Protein AF-A0AAE2EJZ8-F1 (afdb_monomer_lite)

Sequence (70 aa):
MNDLWKFGKGWLFGYTEDKELIRRVKRYKKDWVIVADYFKNDRLVGIQFKIPIEQRRAAERMFDVRVSSF

Secondary structure (DSSP, 8-state):
-EEEEE-STTEEEEEE--HHHHHHHHHH-TT-EEEEEEEETTEEEEEEEEEEGGGHHHHHHHHTSPPP--

Structure (mmCIF, N/CA/C/O backbone):
data_AF-A0AAE2EJZ8-F1
#
_entry.id   AF-A0AAE2EJZ8-F1
#
loop_
_atom_site.group_PDB
_atom_site.id
_atom_site.type_symbol
_atom_site.label_atom_id
_atom_site.label_alt_id
_atom_site.label_comp_id
_atom_site.label_asym_id
_atom_site.label_entity_id
_atom_site.label_seq_id
_atom_site.pdbx_PDB_ins_code
_atom_site.Cartn_x
_atom_site.Cartn_y
_atom_site.Cartn_z
_atom_site.occupancy
_atom_site.B_iso_or_equiv
_atom_site.auth_seq_id
_atom_site.auth_comp_id
_atom_site.auth_asym_id
_atom_site.auth_atom_id
_atom_site.pdbx_PDB_model_num
ATOM 1 N N . MET A 1 1 ? 10.725 3.353 -5.373 1.00 92.19 1 MET A N 1
ATOM 2 C CA . MET A 1 1 ? 9.866 4.524 -5.083 1.00 92.19 1 MET A CA 1
ATOM 3 C C . MET A 1 1 ? 8.740 4.122 -4.136 1.00 92.19 1 MET A C 1
ATOM 5 O O . MET A 1 1 ? 8.307 2.978 -4.218 1.00 92.19 1 MET A O 1
ATOM 9 N N . ASN A 1 2 ? 8.304 5.027 -3.252 1.00 97.00 2 ASN A N 1
ATOM 10 C CA . ASN A 1 2 ? 7.164 4.837 -2.349 1.00 97.00 2 ASN A CA 1
ATOM 11 C C . ASN A 1 2 ? 6.164 5.974 -2.562 1.00 97.00 2 ASN A C 1
ATOM 13 O O . ASN A 1 2 ? 6.586 7.120 -2.693 1.00 97.00 2 ASN A O 1
ATOM 17 N N . ASP A 1 3 ? 4.872 5.668 -2.568 1.00 97.44 3 ASP A N 1
ATOM 18 C CA . ASP A 1 3 ? 3.826 6.688 -2.659 1.00 97.44 3 ASP A CA 1
ATOM 19 C C . ASP A 1 3 ? 2.552 6.229 -1.938 1.00 97.44 3 ASP A C 1
ATOM 21 O O . ASP A 1 3 ? 2.290 5.028 -1.819 1.00 97.44 3 ASP A O 1
ATOM 25 N N . LEU A 1 4 ? 1.778 7.191 -1.438 1.00 97.81 4 LEU A N 1
ATOM 26 C CA . LEU A 1 4 ? 0.504 6.990 -0.761 1.00 97.81 4 LEU A CA 1
ATOM 27 C C . LEU A 1 4 ? -0.524 7.998 -1.277 1.00 97.81 4 LEU A C 1
ATOM 29 O O . LEU A 1 4 ? -0.308 9.204 -1.199 1.00 97.81 4 LEU A O 1
ATOM 33 N N . TRP A 1 5 ? -1.699 7.536 -1.696 1.00 97.25 5 TRP A N 1
ATOM 34 C CA . TRP A 1 5 ? -2.796 8.422 -2.100 1.00 97.25 5 TRP A CA 1
ATOM 35 C C . TRP A 1 5 ? -4.154 7.872 -1.670 1.00 97.25 5 TRP A C 1
ATOM 37 O O . TRP A 1 5 ? -4.308 6.688 -1.363 1.00 97.25 5 TRP A O 1
ATOM 47 N N . LYS A 1 6 ? -5.159 8.748 -1.592 1.00 95.12 6 LYS A N 1
ATOM 48 C CA . LYS A 1 6 ? -6.528 8.341 -1.252 1.00 95.12 6 LYS A CA 1
ATOM 49 C C . LYS A 1 6 ? -7.163 7.576 -2.406 1.00 95.12 6 LYS A C 1
ATOM 51 O O . LYS A 1 6 ? -7.024 7.959 -3.562 1.00 95.12 6 LYS A O 1
ATOM 56 N N . PHE A 1 7 ? -7.925 6.539 -2.074 1.00 92.25 7 PHE A N 1
ATOM 57 C CA . PHE A 1 7 ? -8.715 5.791 -3.042 1.00 92.25 7 PHE A CA 1
ATOM 58 C C . PHE A 1 7 ? -10.147 5.620 -2.532 1.00 92.25 7 PHE A C 1
ATOM 60 O O . PHE A 1 7 ? -10.437 4.748 -1.719 1.00 92.25 7 PHE A O 1
ATOM 67 N N . GLY A 1 8 ? -11.064 6.460 -3.009 1.00 88.56 8 GLY A N 1
ATOM 68 C CA . GLY A 1 8 ? -12.470 6.400 -2.607 1.00 88.56 8 GLY A CA 1
ATOM 69 C C . GLY A 1 8 ? -12.701 6.577 -1.098 1.00 88.56 8 GLY A C 1
ATOM 70 O O . GLY A 1 8 ? -11.842 7.041 -0.344 1.00 88.56 8 GLY A O 1
ATOM 71 N N . LYS A 1 9 ? -13.910 6.232 -0.644 1.00 92.00 9 LYS A N 1
ATOM 72 C CA . LYS A 1 9 ? -14.301 6.382 0.763 1.00 92.00 9 LYS A CA 1
ATOM 73 C C . LYS A 1 9 ? -13.712 5.247 1.602 1.00 92.00 9 LYS A C 1
ATOM 75 O O . LYS A 1 9 ? -14.034 4.085 1.376 1.00 92.00 9 LYS A O 1
ATOM 80 N N . GLY A 1 10 ? -12.894 5.600 2.593 1.00 94.25 10 GLY A N 1
ATOM 81 C CA . GLY A 1 10 ? -12.381 4.655 3.591 1.00 94.25 10 GLY A CA 1
ATOM 82 C C . GLY A 1 10 ? -11.067 3.957 3.235 1.00 94.25 10 GLY A C 1
ATOM 83 O O . GLY A 1 10 ? -10.607 3.138 4.024 1.00 94.25 10 GLY A O 1
ATOM 84 N N . TRP A 1 11 ? -10.432 4.277 2.101 1.00 96.75 11 TRP A N 1
ATOM 85 C CA . TRP A 1 11 ? -9.221 3.571 1.670 1.00 96.75 11 TRP A CA 1
ATOM 86 C C . TRP A 1 11 ? -8.097 4.494 1.197 1.00 96.75 11 TRP A C 1
ATOM 88 O O . TRP A 1 11 ? -8.303 5.615 0.727 1.00 96.75 11 TRP A O 1
ATOM 98 N N . LEU A 1 12 ? -6.885 3.964 1.311 1.00 96.94 12 LEU A N 1
ATOM 99 C CA . LEU A 1 12 ? -5.657 4.466 0.721 1.00 96.94 12 LEU A CA 1
ATOM 100 C C . LEU A 1 12 ? -5.089 3.408 -0.220 1.00 96.94 12 LEU A C 1
ATOM 102 O O . LEU A 1 12 ? -5.258 2.205 0.004 1.00 96.94 12 LEU A O 1
ATOM 106 N N . PHE A 1 13 ? -4.349 3.865 -1.218 1.00 97.81 13 PHE A N 1
ATOM 107 C CA . PHE A 1 13 ? -3.376 3.042 -1.910 1.00 97.81 13 PHE A CA 1
ATOM 108 C C . PHE A 1 13 ? -1.970 3.390 -1.457 1.00 97.81 13 PHE A C 1
ATOM 110 O O . PHE A 1 13 ? -1.670 4.550 -1.186 1.00 97.81 13 PHE A O 1
ATOM 117 N N . GLY A 1 14 ? -1.139 2.354 -1.353 1.00 97.81 14 GLY A N 1
ATOM 118 C CA . GLY A 1 14 ? 0.291 2.475 -1.127 1.00 97.81 14 GLY A CA 1
ATOM 119 C C . GLY A 1 14 ? 1.066 1.680 -2.155 1.00 97.81 14 GLY A C 1
ATOM 120 O O . GLY A 1 14 ? 0.959 0.45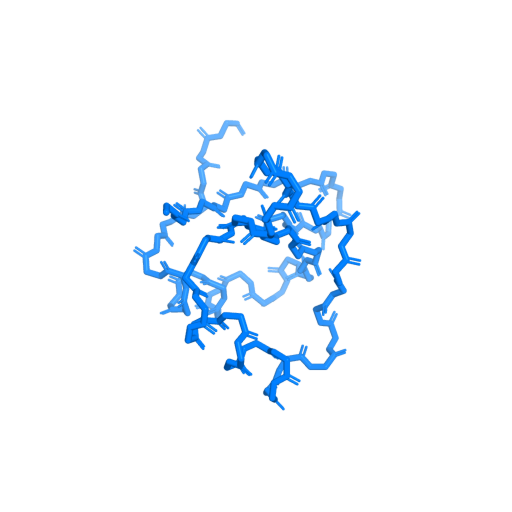5 -2.189 1.00 97.81 14 GLY A O 1
ATOM 121 N N . TYR A 1 15 ? 1.845 2.377 -2.973 1.00 98.19 15 TYR A N 1
ATOM 122 C CA . TYR A 1 15 ? 2.751 1.785 -3.950 1.00 98.19 15 TYR A CA 1
ATOM 123 C C . TYR A 1 15 ? 4.168 1.735 -3.392 1.00 98.19 15 TYR A C 1
ATOM 125 O O . TYR A 1 15 ? 4.642 2.708 -2.804 1.00 98.19 15 TYR A O 1
ATOM 133 N N . THR A 1 16 ? 4.852 0.608 -3.574 1.00 98.12 16 THR A N 1
ATOM 134 C CA . THR A 1 16 ? 6.264 0.490 -3.216 1.00 98.12 16 THR A CA 1
ATOM 135 C C . THR A 1 16 ? 7.018 -0.467 -4.130 1.00 98.12 16 THR A C 1
ATOM 137 O O . THR A 1 16 ? 6.509 -1.511 -4.539 1.00 98.12 16 THR A O 1
ATOM 140 N N . GLU A 1 17 ? 8.270 -0.118 -4.401 1.00 97.62 17 GLU A N 1
ATOM 141 C CA . GLU A 1 17 ? 9.269 -0.980 -5.051 1.00 97.62 17 GLU A CA 1
ATOM 142 C C . GLU A 1 17 ? 10.267 -1.569 -4.039 1.00 97.62 17 GLU A C 1
ATOM 144 O O . GLU A 1 17 ? 11.134 -2.375 -4.388 1.00 97.62 17 GLU A O 1
ATOM 149 N N . ASP A 1 18 ? 10.170 -1.162 -2.770 1.00 97.06 18 ASP A N 1
ATOM 150 C CA . ASP A 1 18 ? 11.058 -1.610 -1.705 1.00 97.06 18 ASP A CA 1
ATOM 151 C C . ASP A 1 18 ? 10.659 -3.016 -1.235 1.00 97.06 18 ASP A C 1
ATOM 153 O O . ASP A 1 18 ? 9.621 -3.247 -0.605 1.00 97.06 18 ASP A O 1
ATOM 157 N N . LYS A 1 19 ? 11.535 -3.982 -1.521 1.00 94.94 19 LYS A N 1
ATOM 158 C CA . LYS A 1 19 ? 11.346 -5.391 -1.166 1.00 94.94 19 LYS A CA 1
ATOM 159 C C . LYS A 1 19 ? 11.297 -5.625 0.343 1.00 94.94 19 LYS A C 1
ATOM 161 O O . LYS A 1 19 ? 10.581 -6.530 0.776 1.00 94.94 19 LYS A O 1
ATOM 166 N N . GLU A 1 20 ? 12.020 -4.844 1.140 1.00 96.44 20 GLU A N 1
ATOM 167 C CA . GLU A 1 20 ? 11.984 -4.960 2.600 1.00 96.44 20 GLU A CA 1
ATOM 168 C C . GLU A 1 20 ? 10.668 -4.423 3.152 1.00 96.44 20 GLU A C 1
ATOM 170 O O . GLU A 1 20 ? 10.031 -5.082 3.981 1.00 96.44 20 GLU A O 1
ATOM 175 N N . LEU A 1 21 ? 10.186 -3.296 2.622 1.00 97.38 21 LEU A N 1
ATOM 176 C CA . LEU A 1 21 ? 8.858 -2.790 2.957 1.00 97.38 21 LEU A CA 1
ATOM 177 C C . LEU A 1 21 ? 7.766 -3.804 2.594 1.00 97.38 21 LEU A C 1
ATOM 179 O O . LEU A 1 21 ? 6.928 -4.119 3.441 1.00 97.38 21 LEU A O 1
ATOM 183 N N . ILE A 1 22 ? 7.8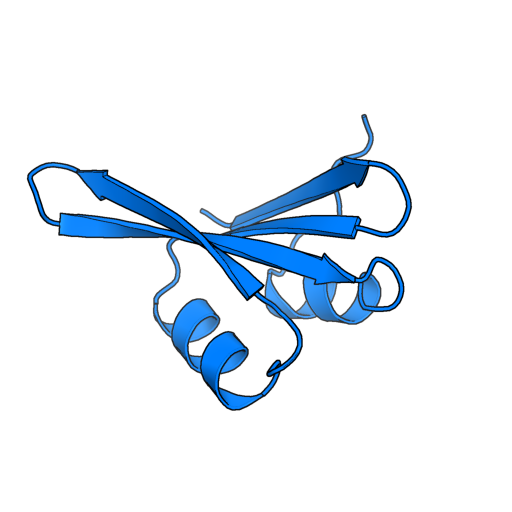16 -4.391 1.395 1.00 96.12 22 ILE A N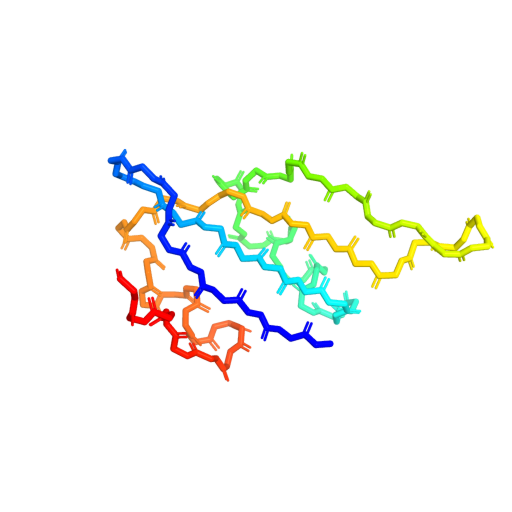 1
ATOM 184 C CA . ILE A 1 22 ? 6.887 -5.448 0.965 1.00 96.12 22 ILE A CA 1
ATOM 185 C C . ILE A 1 22 ? 6.884 -6.616 1.960 1.00 96.12 22 ILE A C 1
ATOM 187 O O . ILE A 1 22 ? 5.819 -7.053 2.408 1.00 96.12 22 ILE A O 1
ATOM 191 N N . ARG A 1 23 ? 8.063 -7.130 2.336 1.00 96.06 23 ARG A N 1
ATOM 192 C CA . ARG A 1 23 ? 8.191 -8.231 3.308 1.00 96.06 23 ARG A CA 1
ATOM 193 C C . ARG A 1 23 ? 7.625 -7.845 4.671 1.00 96.06 23 ARG A C 1
ATOM 195 O O . ARG A 1 23 ? 6.919 -8.643 5.290 1.00 96.06 23 ARG A O 1
ATOM 202 N N . ARG A 1 24 ? 7.901 -6.626 5.133 1.00 96.94 24 ARG A N 1
ATOM 203 C CA . ARG A 1 24 ? 7.430 -6.099 6.417 1.00 96.94 24 ARG A CA 1
ATOM 204 C C . ARG A 1 24 ? 5.908 -5.942 6.447 1.00 96.94 24 ARG A C 1
ATOM 206 O O . ARG A 1 24 ? 5.284 -6.360 7.420 1.00 96.94 24 ARG A O 1
ATOM 213 N N . VAL A 1 25 ? 5.303 -5.422 5.377 1.00 96.75 25 VAL A N 1
ATOM 214 C CA . VAL A 1 25 ? 3.839 -5.336 5.222 1.00 96.75 25 VAL A CA 1
ATOM 215 C C . VAL A 1 25 ? 3.226 -6.735 5.241 1.00 96.75 25 VAL A C 1
ATOM 217 O O . VAL A 1 25 ? 2.391 -7.012 6.097 1.00 96.75 25 VAL A O 1
ATOM 220 N N . LYS A 1 26 ? 3.715 -7.666 4.409 1.00 94.12 26 LYS A N 1
ATOM 221 C CA . LYS A 1 26 ? 3.234 -9.063 4.390 1.00 94.12 26 LYS A CA 1
ATOM 222 C C . LYS A 1 26 ? 3.344 -9.752 5.757 1.00 94.12 26 LYS A C 1
ATOM 224 O O . LYS A 1 26 ? 2.512 -10.598 6.098 1.00 94.12 26 LYS A O 1
ATOM 229 N N . ARG A 1 27 ? 4.361 -9.410 6.555 1.00 96.56 27 ARG A N 1
ATOM 230 C CA . ARG A 1 27 ? 4.564 -9.955 7.904 1.00 96.56 27 ARG A CA 1
ATOM 231 C C . ARG A 1 27 ? 3.565 -9.392 8.916 1.00 96.56 27 ARG A C 1
ATOM 233 O O . ARG A 1 27 ? 2.937 -10.184 9.612 1.00 96.56 27 ARG A O 1
ATOM 240 N N . TYR A 1 28 ? 3.413 -8.069 8.987 1.00 96.31 28 TYR A N 1
ATOM 241 C CA . TYR A 1 28 ? 2.734 -7.400 10.107 1.00 96.31 28 TYR A CA 1
ATOM 242 C C . TYR A 1 28 ? 1.353 -6.808 9.788 1.00 96.31 28 TYR A C 1
ATOM 244 O O . TYR A 1 28 ? 0.595 -6.528 10.711 1.00 96.31 28 TYR A O 1
ATOM 252 N N . LYS A 1 29 ? 1.012 -6.588 8.516 1.00 96.12 29 LYS A N 1
ATOM 253 C CA . LYS A 1 29 ? -0.215 -5.900 8.080 1.00 96.12 29 LYS A CA 1
ATOM 254 C C . LYS A 1 29 ? -1.107 -6.838 7.275 1.00 96.12 29 LYS A C 1
ATOM 256 O O . LYS A 1 29 ? -1.191 -6.751 6.057 1.00 96.12 29 LYS A O 1
ATOM 261 N N . LYS A 1 30 ? -1.741 -7.784 7.971 1.00 93.12 30 LYS A N 1
ATOM 262 C CA . LYS A 1 30 ? -2.562 -8.842 7.350 1.00 93.12 30 LYS A CA 1
ATOM 263 C C . LYS A 1 30 ? -3.842 -8.327 6.694 1.00 93.12 30 LYS A C 1
ATOM 265 O O . LYS A 1 30 ? -4.386 -8.999 5.831 1.00 93.12 30 LYS A O 1
ATOM 270 N N . ASP A 1 31 ? -4.294 -7.148 7.094 1.00 93.94 31 ASP A N 1
ATOM 271 C CA . ASP A 1 31 ? -5.474 -6.476 6.564 1.00 93.94 31 ASP A CA 1
ATOM 272 C C . ASP A 1 31 ? -5.165 -5.553 5.371 1.00 93.94 31 ASP A C 1
ATOM 274 O O . ASP A 1 31 ? -6.075 -4.958 4.796 1.00 93.94 31 ASP A O 1
ATOM 278 N N . TRP A 1 32 ? -3.891 -5.426 4.979 1.00 97.50 32 TRP A N 1
ATOM 279 C CA . TRP A 1 32 ? -3.499 -4.677 3.787 1.00 97.50 32 TRP A CA 1
ATOM 280 C C . TRP A 1 32 ? -3.457 -5.628 2.598 1.00 97.50 32 TRP A C 1
ATOM 282 O O . TRP A 1 32 ? -2.660 -6.567 2.553 1.00 97.50 32 TRP A O 1
ATOM 292 N N . VAL A 1 33 ? -4.331 -5.383 1.628 1.00 96.56 33 VAL A N 1
ATOM 293 C CA . VAL A 1 33 ? -4.554 -6.295 0.503 1.00 96.56 33 VAL A CA 1
ATOM 294 C C . VAL A 1 33 ? -3.681 -5.879 -0.672 1.00 96.56 33 VAL A C 1
ATOM 296 O O . VAL A 1 33 ? -3.658 -4.706 -1.029 1.00 96.56 33 VAL A O 1
ATOM 299 N N . ILE A 1 34 ? -2.978 -6.820 -1.300 1.00 97.38 34 ILE A N 1
ATOM 300 C CA . ILE A 1 34 ? -2.282 -6.559 -2.568 1.00 97.38 34 ILE A CA 1
ATOM 301 C C . ILE A 1 34 ? -3.327 -6.473 -3.675 1.00 97.38 34 ILE A C 1
ATOM 303 O O . ILE A 1 34 ? -4.141 -7.381 -3.821 1.00 97.38 34 ILE A O 1
ATOM 307 N N . VAL A 1 35 ? -3.310 -5.381 -4.435 1.00 97.44 35 VAL A N 1
ATOM 308 C CA . VAL A 1 35 ? -4.276 -5.131 -5.518 1.00 97.44 35 VAL A CA 1
ATOM 309 C C . VAL A 1 35 ? -3.633 -5.050 -6.897 1.00 97.44 35 VAL A C 1
ATOM 311 O O . VAL A 1 35 ? -4.347 -5.154 -7.888 1.00 97.44 35 VAL A O 1
ATOM 314 N N . ALA A 1 36 ? -2.311 -4.881 -6.970 1.00 97.38 36 ALA A N 1
ATOM 315 C CA . ALA A 1 36 ? -1.573 -4.935 -8.225 1.00 97.38 36 ALA A CA 1
ATOM 316 C C . ALA A 1 36 ? -0.110 -5.336 -8.002 1.00 97.38 36 ALA A C 1
ATOM 318 O O . ALA A 1 36 ? 0.517 -4.902 -7.030 1.00 97.38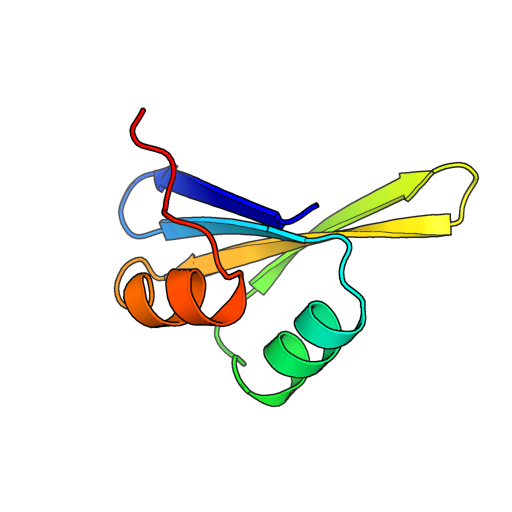 36 ALA A O 1
ATOM 319 N N . ASP A 1 37 ? 0.416 -6.103 -8.955 1.00 97.50 37 ASP A N 1
ATOM 320 C CA . ASP A 1 37 ? 1.834 -6.402 -9.129 1.00 97.50 37 ASP A CA 1
ATOM 321 C C . ASP A 1 37 ? 2.327 -5.704 -10.406 1.00 97.50 37 ASP A C 1
ATOM 323 O O . ASP A 1 37 ? 1.704 -5.809 -11.463 1.00 97.50 37 ASP A O 1
ATOM 327 N N . TYR A 1 38 ? 3.448 -4.990 -10.319 1.00 96.50 38 TYR A N 1
ATOM 328 C CA . TYR A 1 38 ? 4.028 -4.254 -11.443 1.00 96.50 38 TYR A CA 1
ATOM 329 C C . TYR A 1 38 ? 5.263 -4.981 -11.950 1.00 96.50 38 TYR A C 1
ATOM 331 O O . TYR A 1 38 ? 6.201 -5.222 -11.186 1.00 96.50 38 TYR A O 1
ATOM 339 N N . PHE A 1 39 ? 5.290 -5.286 -13.246 1.00 95.94 39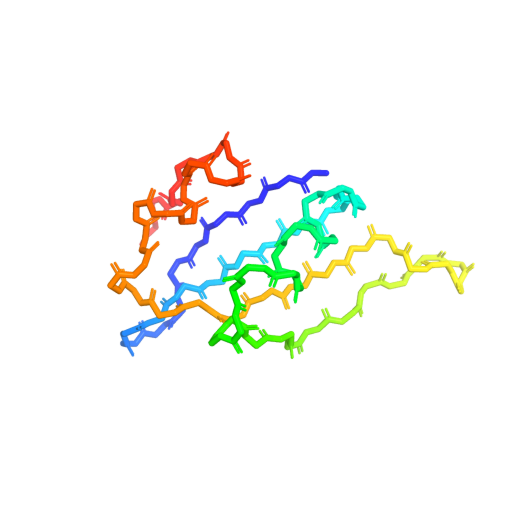 PHE A N 1
ATOM 340 C CA . PHE A 1 39 ? 6.394 -5.986 -13.896 1.00 95.94 39 PHE A CA 1
ATOM 341 C C . PHE A 1 39 ? 7.083 -5.098 -14.932 1.00 95.94 39 PHE A C 1
ATOM 343 O O . PHE A 1 39 ? 6.442 -4.321 -15.636 1.0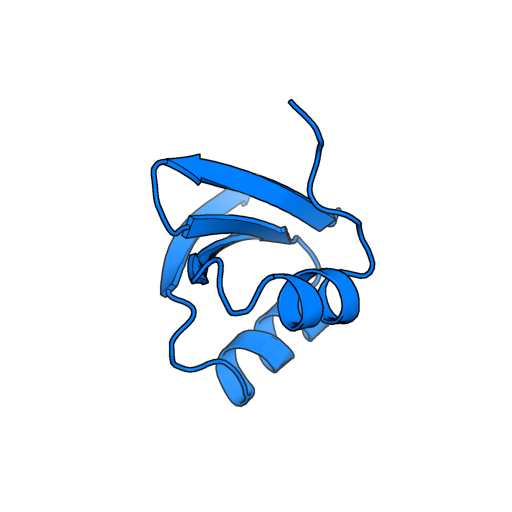0 95.94 39 PHE A O 1
ATOM 350 N N . LYS A 1 40 ? 8.404 -5.242 -15.047 1.00 94.12 40 LYS A N 1
ATOM 351 C CA . LYS A 1 40 ? 9.213 -4.665 -16.124 1.00 94.12 40 LYS A CA 1
ATOM 352 C C . LYS A 1 40 ? 10.169 -5.736 -16.630 1.00 94.12 40 LYS A C 1
ATOM 354 O O . LYS A 1 40 ? 10.978 -6.227 -15.846 1.00 94.12 40 LYS A O 1
ATOM 359 N N . ASN A 1 41 ? 10.085 -6.079 -17.916 1.00 95.69 41 ASN A N 1
ATOM 360 C CA . ASN A 1 41 ? 10.856 -7.174 -18.524 1.00 95.69 41 ASN A CA 1
ATOM 361 C C . ASN A 1 41 ? 10.731 -8.474 -17.701 1.00 95.69 41 ASN A C 1
ATOM 363 O O . ASN A 1 41 ? 11.733 -9.008 -17.230 1.00 95.69 41 ASN A O 1
ATOM 367 N N . ASP A 1 42 ? 9.490 -8.884 -17.412 1.00 94.50 42 ASP A N 1
ATOM 368 C CA . ASP A 1 42 ? 9.119 -10.059 -16.595 1.00 94.50 42 ASP A CA 1
ATOM 369 C C . ASP A 1 42 ? 9.639 -10.080 -15.148 1.00 94.50 42 ASP A C 1
ATOM 371 O O . ASP A 1 42 ? 9.447 -11.043 -14.404 1.00 94.50 42 ASP A O 1
ATOM 375 N N . ARG A 1 43 ? 10.246 -8.986 -14.684 1.00 94.00 43 ARG A N 1
ATOM 376 C CA . ARG A 1 43 ? 10.709 -8.836 -13.306 1.00 94.00 43 ARG A CA 1
ATOM 377 C C . ARG A 1 43 ? 9.721 -8.003 -12.501 1.00 94.00 43 ARG A C 1
ATOM 379 O O . ARG A 1 43 ? 9.418 -6.876 -12.883 1.00 94.00 43 ARG A O 1
ATOM 386 N N . LEU A 1 44 ? 9.285 -8.523 -11.351 1.00 93.75 44 LEU A N 1
ATOM 387 C CA . LEU A 1 44 ? 8.496 -7.764 -10.376 1.00 93.75 44 LEU A CA 1
ATOM 388 C C . LEU A 1 44 ? 9.312 -6.561 -9.884 1.00 93.75 44 LEU A C 1
ATOM 390 O O . LEU A 1 44 ? 10.380 -6.730 -9.281 1.00 93.75 44 LEU A O 1
ATOM 394 N N . VAL A 1 45 ? 8.807 -5.360 -10.152 1.00 95.50 45 VAL A N 1
ATOM 395 C CA . VAL A 1 45 ? 9.428 -4.091 -9.760 1.00 95.50 45 VAL A CA 1
ATOM 396 C C . VAL A 1 45 ? 8.706 -3.420 -8.604 1.00 95.50 45 VAL A C 1
ATOM 398 O O . VAL A 1 45 ? 9.375 -2.797 -7.791 1.00 95.50 45 VAL A O 1
ATOM 401 N N . GLY A 1 46 ? 7.392 -3.602 -8.468 1.00 96.25 46 GLY A N 1
ATOM 402 C CA . GLY A 1 46 ? 6.624 -2.954 -7.411 1.00 96.25 46 GLY A CA 1
ATOM 403 C C . GLY A 1 46 ? 5.307 -3.646 -7.102 1.00 96.25 46 GLY A C 1
ATOM 404 O O . GLY A 1 46 ? 4.847 -4.508 -7.850 1.00 96.25 46 GLY A O 1
ATOM 405 N N . ILE A 1 47 ? 4.716 -3.267 -5.975 1.00 98.06 47 ILE A N 1
ATOM 406 C CA . ILE A 1 47 ? 3.439 -3.776 -5.477 1.00 98.06 47 ILE A CA 1
ATOM 407 C C . ILE A 1 47 ? 2.585 -2.593 -5.031 1.00 98.06 47 ILE A C 1
ATOM 409 O O . ILE A 1 47 ? 3.088 -1.665 -4.394 1.00 98.06 47 ILE A O 1
ATOM 413 N N . GLN A 1 48 ? 1.284 -2.657 -5.312 1.00 98.31 48 GLN A N 1
ATOM 414 C CA . GLN A 1 48 ? 0.299 -1.749 -4.733 1.00 98.31 48 GLN A CA 1
ATOM 415 C C . GLN A 1 48 ? -0.555 -2.465 -3.691 1.00 98.31 48 GLN A C 1
ATOM 417 O O . GLN A 1 48 ? -1.145 -3.518 -3.944 1.00 98.31 48 GLN A O 1
ATOM 422 N N . PHE A 1 49 ? -0.661 -1.836 -2.527 1.00 98.25 49 PHE A N 1
ATOM 423 C CA . PHE A 1 49 ? -1.509 -2.253 -1.423 1.00 98.25 49 PHE A CA 1
ATOM 424 C C . PHE A 1 49 ? -2.748 -1.364 -1.326 1.00 98.25 49 PHE A C 1
ATOM 426 O O . PHE A 1 49 ? -2.662 -0.148 -1.478 1.00 98.25 49 PHE A O 1
ATOM 433 N N . LYS A 1 50 ? -3.888 -1.967 -0.995 1.00 97.94 50 LYS A N 1
ATOM 434 C CA . LYS A 1 50 ? -5.096 -1.304 -0.509 1.00 97.94 50 LYS A CA 1
ATOM 435 C C . LYS A 1 50 ? -5.103 -1.334 1.012 1.00 97.94 50 LYS A C 1
ATOM 437 O O . LYS A 1 50 ? -5.013 -2.400 1.619 1.00 97.94 50 LYS A O 1
ATOM 442 N N . ILE A 1 51 ? -5.203 -0.152 1.608 1.00 98.12 51 ILE A N 1
ATOM 443 C CA . ILE A 1 51 ? -4.968 0.086 3.031 1.00 98.12 51 ILE A CA 1
ATOM 444 C C . ILE A 1 51 ? -6.201 0.788 3.626 1.00 98.12 51 ILE A C 1
ATOM 446 O O . ILE A 1 51 ? -6.638 1.789 3.054 1.00 98.12 51 ILE A O 1
ATOM 450 N N . PRO A 1 52 ? -6.773 0.317 4.750 1.00 97.12 52 PRO A N 1
ATOM 451 C CA . PRO A 1 52 ? -7.844 1.038 5.443 1.00 97.12 52 PRO A CA 1
ATOM 452 C C . PRO A 1 52 ? -7.397 2.446 5.866 1.00 97.12 52 PRO A C 1
ATOM 454 O O . PRO A 1 52 ? -6.278 2.625 6.361 1.00 97.12 52 PRO A O 1
ATOM 457 N N . ILE A 1 53 ? -8.248 3.460 5.691 1.00 96.00 53 ILE A N 1
ATOM 458 C CA . ILE A 1 53 ? -7.900 4.863 5.990 1.00 96.00 53 ILE A CA 1
ATOM 459 C C . ILE A 1 53 ? -7.558 5.077 7.473 1.00 96.00 53 ILE A C 1
ATOM 461 O O . ILE A 1 53 ? -6.737 5.932 7.807 1.00 96.00 53 ILE A O 1
ATOM 465 N N . GLU A 1 54 ? -8.120 4.263 8.366 1.00 96.62 54 GLU A N 1
ATOM 466 C CA . GLU A 1 54 ? -7.851 4.252 9.806 1.00 96.62 54 GLU A CA 1
ATOM 467 C C . GLU A 1 54 ? -6.374 3.937 10.092 1.00 96.62 54 GLU A C 1
ATOM 469 O O . GLU A 1 54 ? -5.797 4.405 11.075 1.00 96.62 54 GLU A O 1
ATOM 474 N N . GLN A 1 55 ? -5.720 3.202 9.187 1.00 97.31 55 GLN A N 1
ATOM 475 C CA . GLN A 1 55 ? -4.301 2.869 9.261 1.00 97.31 55 GLN A CA 1
ATOM 476 C C . GLN A 1 55 ? -3.382 3.899 8.591 1.00 97.31 55 GLN A C 1
ATOM 478 O O . GLN A 1 55 ? -2.171 3.672 8.528 1.00 97.31 55 GLN A O 1
ATOM 483 N N . ARG A 1 56 ? -3.891 5.063 8.160 1.00 96.31 56 ARG A N 1
ATOM 484 C CA . ARG A 1 56 ? -3.103 6.122 7.502 1.00 96.31 56 ARG A CA 1
ATOM 485 C C . ARG A 1 56 ? -1.781 6.423 8.203 1.00 96.31 56 ARG A C 1
ATOM 487 O O . ARG A 1 56 ? -0.731 6.404 7.575 1.00 96.31 56 ARG A O 1
ATOM 494 N N . ARG A 1 57 ? -1.806 6.680 9.514 1.00 97.06 57 ARG A N 1
ATOM 495 C CA . ARG A 1 57 ? -0.587 7.023 10.274 1.00 97.06 57 ARG A CA 1
ATOM 496 C C . ARG A 1 57 ? 0.421 5.874 10.334 1.00 97.06 57 ARG A C 1
ATOM 498 O O . ARG A 1 57 ? 1.606 6.113 10.546 1.00 97.06 57 ARG A O 1
ATOM 505 N N . ALA A 1 58 ? -0.035 4.625 10.242 1.00 97.50 58 ALA A N 1
ATOM 506 C CA . ALA A 1 58 ? 0.857 3.475 10.146 1.00 97.50 58 ALA A CA 1
ATOM 507 C C . ALA A 1 58 ? 1.444 3.366 8.732 1.00 97.50 58 ALA A C 1
ATOM 509 O O . ALA A 1 58 ? 2.642 3.138 8.611 1.00 97.50 58 ALA A O 1
ATOM 510 N N . ALA A 1 59 ? 0.632 3.594 7.694 1.00 97.56 59 ALA A N 1
ATOM 511 C CA . ALA A 1 59 ? 1.083 3.652 6.306 1.00 97.56 59 ALA A CA 1
ATOM 512 C C . ALA A 1 59 ? 2.149 4.729 6.097 1.00 97.56 59 ALA A C 1
ATOM 514 O O . ALA A 1 59 ? 3.242 4.393 5.657 1.00 97.56 59 ALA A O 1
ATOM 515 N N . GLU A 1 60 ? 1.895 5.971 6.519 1.00 97.81 60 GLU A N 1
ATOM 516 C CA . GLU A 1 60 ? 2.857 7.075 6.376 1.00 97.81 60 GLU A CA 1
ATOM 517 C C . GLU A 1 60 ? 4.199 6.758 7.060 1.00 97.81 60 GLU A C 1
ATOM 519 O O . GLU A 1 60 ? 5.255 6.965 6.476 1.00 97.81 60 GLU A O 1
ATOM 524 N N . ARG A 1 61 ? 4.174 6.160 8.261 1.00 97.38 61 ARG A N 1
ATOM 525 C CA . ARG A 1 61 ? 5.397 5.737 8.971 1.00 97.38 61 ARG A CA 1
ATOM 526 C C . ARG A 1 61 ? 6.119 4.567 8.308 1.00 97.38 61 ARG A C 1
ATOM 528 O O . ARG A 1 61 ? 7.337 4.486 8.378 1.00 97.38 61 ARG A O 1
ATOM 535 N N . MET A 1 62 ? 5.384 3.612 7.739 1.00 96.94 62 MET A N 1
ATOM 536 C CA . MET A 1 62 ? 5.992 2.437 7.112 1.00 96.94 62 MET A CA 1
ATOM 537 C C . MET A 1 62 ? 6.561 2.749 5.728 1.00 96.94 62 MET A C 1
ATOM 539 O O . MET A 1 62 ? 7.597 2.186 5.386 1.00 96.94 62 MET A O 1
ATOM 543 N N . PHE A 1 63 ? 5.887 3.597 4.951 1.00 97.44 63 PHE A N 1
ATOM 544 C CA . PHE A 1 63 ? 6.309 4.006 3.609 1.00 97.44 63 PHE A CA 1
ATOM 545 C C . PHE A 1 63 ? 7.290 5.181 3.629 1.00 97.44 63 PHE A C 1
ATOM 547 O O . PHE A 1 63 ? 7.928 5.433 2.610 1.00 97.44 63 PHE A O 1
ATOM 554 N N . ASP A 1 64 ? 7.411 5.865 4.769 1.00 97.50 64 ASP A N 1
ATOM 555 C CA . ASP A 1 64 ? 8.216 7.076 4.951 1.00 97.50 64 ASP A CA 1
ATOM 556 C C . ASP A 1 64 ? 7.837 8.201 3.972 1.00 97.50 64 ASP A C 1
ATOM 558 O O . ASP A 1 64 ? 8.668 8.934 3.446 1.00 97.50 64 ASP A O 1
ATOM 562 N N . VAL A 1 65 ? 6.535 8.320 3.701 1.00 96.88 65 VAL A N 1
ATOM 563 C CA . VAL A 1 65 ? 5.949 9.361 2.846 1.00 96.88 65 VAL A CA 1
ATOM 564 C C . VAL A 1 65 ? 4.636 9.846 3.450 1.00 96.88 65 VAL A C 1
ATOM 566 O O . VAL A 1 65 ? 3.998 9.152 4.246 1.00 96.88 65 VAL A O 1
ATOM 569 N N . ARG A 1 66 ? 4.202 11.051 3.081 1.00 96.56 66 ARG A N 1
ATOM 570 C CA . ARG A 1 66 ? 2.868 11.554 3.435 1.00 96.56 66 ARG A CA 1
ATOM 571 C C . ARG A 1 66 ? 1.858 11.135 2.381 1.00 96.56 66 ARG A C 1
ATOM 573 O O . ARG A 1 66 ? 2.207 11.017 1.214 1.00 96.56 66 ARG A O 1
ATOM 580 N N . VAL A 1 67 ? 0.603 10.943 2.793 1.00 94.62 67 VAL A N 1
ATOM 581 C CA . VAL A 1 67 ? -0.483 10.781 1.819 1.00 94.62 67 VAL A CA 1
ATOM 582 C C . VAL A 1 67 ? -0.560 12.044 0.967 1.00 94.62 67 VAL A C 1
ATOM 584 O O . VAL A 1 67 ? -0.715 13.137 1.516 1.00 94.62 67 VAL A O 1
ATOM 587 N N . SER A 1 68 ? -0.481 11.874 -0.348 1.00 88.19 68 SER A N 1
ATOM 588 C CA . SER A 1 68 ? -0.624 12.937 -1.333 1.00 88.19 68 SER A CA 1
ATOM 589 C C . SER A 1 68 ? -1.955 13.672 -1.143 1.00 88.19 68 SER A C 1
ATOM 591 O O . SER A 1 68 ? -3.026 13.058 -1.068 1.00 88.19 68 SER A O 1
ATOM 593 N N . SER A 1 69 ? -1.874 14.997 -1.020 1.00 62.59 69 SER A N 1
ATOM 594 C CA . SER A 1 69 ? -3.024 15.897 -0.934 1.00 62.59 69 SER A CA 1
ATOM 595 C C . SER A 1 69 ? -3.467 16.249 -2.351 1.00 62.59 69 SER A C 1
ATOM 597 O O . SER A 1 69 ? -2.942 17.194 -2.930 1.00 62.59 69 SER A O 1
ATOM 599 N N . PHE A 1 70 ? -4.398 15.480 -2.907 1.00 53.66 70 PHE A N 1
ATOM 600 C CA . PHE A 1 70 ? -5.164 15.877 -4.088 1.00 53.66 70 PHE A CA 1
ATOM 601 C C . PHE A 1 70 ? -6.643 15.967 -3.715 1.00 53.66 70 PHE A C 1
ATOM 603 O O . PHE A 1 70 ? -7.098 15.118 -2.903 1.00 53.66 70 PHE A O 1
#

pLDDT: mean 95.07, std 6.69, range [53.66, 98.31]

Radius of gyration: 11.5 Å; chains: 1; bounding box: 26×26×29 Å

Foldseek 3Di:
DWAWEDDPPFKIKIKDQDPVLVVVCVVPPVVWDWDDFDDDPNDTRMTMTIGGVVCQVVRCVSRVHHHDDD